Protein AF-A0A3B1E0B6-F1 (afdb_monomer)

Radius of gyration: 15.48 Å; Cα contacts (8 Å, |Δi|>4): 242; chains: 1; bounding box: 52×33×37 Å

Structure (mmCIF, N/CA/C/O backbone):
data_AF-A0A3B1E0B6-F1
#
_entry.id   AF-A0A3B1E0B6-F1
#
loop_
_atom_site.group_PDB
_atom_site.id
_atom_site.type_symbol
_atom_site.label_atom_id
_atom_site.label_alt_id
_atom_site.label_comp_id
_atom_site.label_asym_id
_atom_site.label_entity_id
_atom_site.label_seq_id
_atom_site.pdbx_PDB_ins_code
_atom_site.Cartn_x
_atom_site.Cartn_y
_atom_site.Cartn_z
_atom_site.occupancy
_atom_site.B_iso_or_equiv
_atom_site.auth_seq_id
_atom_site.auth_comp_id
_atom_site.auth_asym_id
_atom_site.auth_atom_id
_atom_site.pdbx_PDB_model_num
ATOM 1 N N . MET A 1 1 ? -35.078 -12.272 -10.132 1.00 48.62 1 MET A N 1
ATOM 2 C CA . MET A 1 1 ? -33.980 -11.852 -9.235 1.00 48.62 1 MET A CA 1
ATOM 3 C C . MET A 1 1 ? -32.747 -12.647 -9.623 1.00 48.62 1 MET A C 1
ATOM 5 O O . MET A 1 1 ? -32.810 -13.864 -9.543 1.00 48.62 1 MET A O 1
ATOM 9 N N . ARG A 1 2 ? -31.685 -12.015 -10.138 1.00 49.78 2 ARG A N 1
ATOM 10 C CA . ARG A 1 2 ? -30.395 -12.707 -10.278 1.00 49.78 2 ARG A CA 1
ATOM 11 C C . ARG A 1 2 ? -29.763 -12.738 -8.896 1.00 49.78 2 ARG A C 1
ATOM 13 O O . ARG A 1 2 ? -29.633 -11.681 -8.284 1.00 49.78 2 ARG A O 1
ATOM 20 N N . ASP A 1 3 ? -29.430 -13.931 -8.429 1.00 54.84 3 ASP A N 1
ATOM 21 C CA . ASP A 1 3 ? -28.631 -14.127 -7.229 1.00 54.84 3 ASP A CA 1
ATOM 22 C C . ASP A 1 3 ? -27.296 -13.401 -7.442 1.00 54.84 3 ASP A C 1
ATOM 24 O O . ASP A 1 3 ? -26.571 -13.677 -8.405 1.00 54.84 3 ASP A O 1
ATOM 28 N N . ARG A 1 4 ? -27.038 -12.348 -6.664 1.00 65.69 4 ARG A N 1
ATOM 29 C CA . ARG A 1 4 ? -25.852 -11.512 -6.861 1.00 65.69 4 ARG A CA 1
ATOM 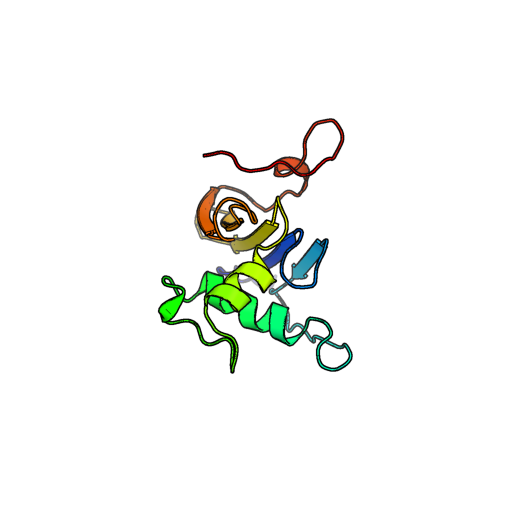30 C C . ARG A 1 4 ? -24.706 -12.240 -6.174 1.00 65.69 4 ARG A C 1
ATOM 32 O O . ARG A 1 4 ? -24.527 -12.091 -4.971 1.00 65.69 4 ARG A O 1
ATOM 39 N N . ALA A 1 5 ? -23.986 -13.064 -6.934 1.00 82.44 5 ALA A N 1
ATOM 40 C CA . ALA A 1 5 ? -22.848 -13.815 -6.421 1.00 82.44 5 ALA A CA 1
ATOM 41 C C . ALA A 1 5 ? -21.903 -12.880 -5.649 1.00 82.44 5 ALA A C 1
ATOM 43 O O . ALA A 1 5 ? -21.439 -11.863 -6.173 1.00 82.44 5 ALA A O 1
ATOM 44 N N . VAL A 1 6 ? -21.652 -13.205 -4.380 1.00 86.56 6 VAL A N 1
ATOM 45 C CA . VAL A 1 6 ? -20.682 -12.479 -3.563 1.00 86.56 6 VAL A CA 1
ATOM 46 C C . VAL A 1 6 ? -19.294 -12.909 -4.016 1.00 86.56 6 VAL A C 1
ATOM 48 O O . VAL A 1 6 ? -18.915 -14.071 -3.895 1.00 86.56 6 VAL A O 1
ATOM 51 N N . HIS A 1 7 ? -18.526 -11.965 -4.550 1.00 91.38 7 HIS A N 1
ATOM 52 C CA . HIS A 1 7 ? -17.146 -12.207 -4.947 1.00 91.38 7 HIS A CA 1
ATOM 53 C C . HIS A 1 7 ? -16.219 -11.802 -3.802 1.00 91.38 7 HIS A C 1
ATOM 55 O O . HIS A 1 7 ? -16.072 -10.611 -3.531 1.00 91.38 7 HIS A O 1
ATOM 61 N N . TYR A 1 8 ? -15.577 -12.763 -3.144 1.00 95.75 8 TYR A N 1
ATOM 62 C CA . TYR A 1 8 ? -14.535 -12.492 -2.147 1.00 95.75 8 TYR A CA 1
ATOM 63 C C . TYR A 1 8 ? -13.201 -12.107 -2.802 1.00 95.75 8 TYR A C 1
ATOM 65 O O . TYR A 1 8 ? -13.005 -12.319 -3.999 1.00 95.75 8 TYR A O 1
ATOM 73 N N . GLY A 1 9 ? -12.297 -11.523 -2.017 1.00 95.12 9 GLY A N 1
ATOM 74 C CA . GLY A 1 9 ? -10.964 -11.099 -2.452 1.00 95.12 9 GLY A CA 1
ATOM 75 C C . GLY A 1 9 ? -10.771 -9.585 -2.414 1.00 95.12 9 GLY A C 1
ATOM 76 O O . GLY A 1 9 ? -11.615 -8.854 -1.890 1.00 95.12 9 GLY A O 1
ATOM 77 N N . VAL A 1 10 ? -9.650 -9.130 -2.970 1.00 96.12 10 VAL A N 1
ATOM 78 C CA . VAL A 1 10 ? -9.248 -7.717 -2.989 1.00 96.12 10 VAL A CA 1
ATOM 79 C C . VAL A 1 10 ? -10.288 -6.876 -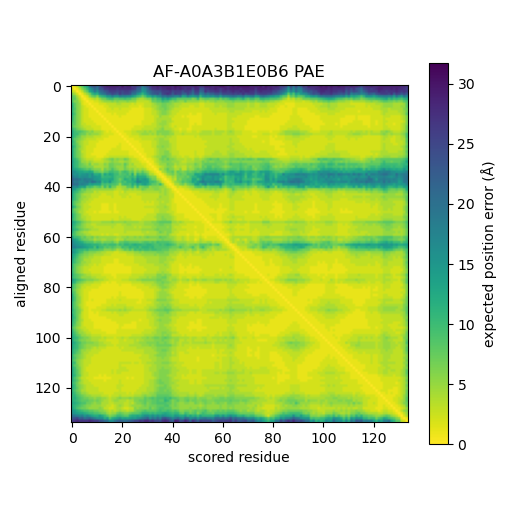3.730 1.00 96.12 10 VAL A C 1
ATOM 81 O O . VAL A 1 10 ? -10.785 -7.269 -4.787 1.00 96.12 10 VAL A O 1
ATOM 84 N N . LYS A 1 11 ? -10.630 -5.730 -3.148 1.00 96.75 11 LYS A N 1
ATOM 85 C CA . LYS A 1 11 ? -11.606 -4.762 -3.653 1.00 96.75 11 LYS A CA 1
ATOM 86 C C . LYS A 1 11 ? -10.989 -3.413 -3.930 1.00 96.75 11 LYS A C 1
ATOM 88 O O . LYS A 1 11 ? -11.396 -2.784 -4.898 1.00 96.75 11 LYS A O 1
ATOM 93 N N . LYS A 1 12 ? -10.008 -2.993 -3.133 1.00 97.00 12 LYS A N 1
ATOM 94 C CA . LYS A 1 12 ? -9.345 -1.705 -3.319 1.00 97.00 12 LYS A CA 1
ATOM 95 C C . LYS A 1 12 ? -7.845 -1.794 -3.115 1.00 97.00 12 LYS A C 1
ATOM 97 O O . LYS A 1 12 ? -7.372 -2.600 -2.314 1.00 97.00 12 LYS A O 1
ATOM 102 N N . LEU A 1 13 ? -7.128 -0.925 -3.816 1.00 97.56 13 LEU A N 1
ATOM 103 C CA . LEU A 1 13 ? -5.752 -0.547 -3.520 1.00 97.56 13 LEU A CA 1
ATOM 104 C C . LEU A 1 13 ? -5.739 0.943 -3.200 1.00 97.56 13 LEU A C 1
ATOM 106 O O . LEU A 1 13 ? -6.077 1.758 -4.054 1.00 97.56 13 LEU A O 1
ATOM 110 N N . ILE A 1 14 ? -5.311 1.280 -1.991 1.00 97.75 14 ILE A N 1
ATOM 111 C CA . ILE A 1 14 ? -5.121 2.650 -1.545 1.00 97.75 14 ILE A CA 1
ATOM 112 C C . ILE A 1 14 ? -3.625 2.911 -1.383 1.00 97.75 14 ILE A C 1
ATOM 114 O O . ILE A 1 14 ? -2.899 2.084 -0.829 1.00 97.75 14 ILE A O 1
ATOM 118 N N . ALA A 1 15 ? -3.159 4.057 -1.865 1.00 97.31 15 ALA A N 1
ATOM 119 C CA . ALA A 1 15 ? -1.812 4.561 -1.637 1.00 97.31 15 ALA A CA 1
ATOM 120 C C . ALA A 1 15 ? -1.899 5.923 -0.946 1.00 97.31 15 ALA A C 1
ATOM 122 O O . ALA A 1 15 ? -2.599 6.808 -1.431 1.00 97.31 15 ALA A O 1
ATOM 123 N N . ILE A 1 16 ? -1.178 6.089 0.161 1.00 97.00 16 ILE A N 1
ATOM 124 C CA . ILE A 1 16 ? -1.054 7.350 0.899 1.00 97.00 16 ILE A CA 1
ATOM 125 C C . ILE A 1 16 ? 0.434 7.677 0.961 1.00 97.00 16 ILE A C 1
ATOM 127 O O . ILE A 1 16 ? 1.201 6.879 1.501 1.00 97.00 16 ILE A O 1
ATOM 131 N N . ASN A 1 17 ? 0.851 8.806 0.385 1.00 96.38 17 ASN A N 1
ATOM 132 C CA . ASN A 1 17 ? 2.254 9.230 0.296 1.00 96.38 17 ASN A CA 1
ATOM 133 C C . ASN A 1 17 ? 3.207 8.102 -0.147 1.00 96.38 17 ASN A C 1
ATOM 135 O O . ASN A 1 17 ? 4.305 7.937 0.384 1.00 96.38 17 ASN A O 1
ATOM 139 N N . SER A 1 18 ? 2.768 7.267 -1.091 1.00 96.44 18 SER A N 1
ATOM 140 C CA . SER A 1 18 ? 3.501 6.074 -1.504 1.00 96.44 18 SER A CA 1
ATOM 141 C C . SER A 1 18 ? 3.751 6.070 -3.003 1.00 96.44 18 SER A C 1
ATOM 143 O O . SER A 1 18 ? 2.852 6.250 -3.833 1.00 96.44 18 SER A O 1
ATOM 145 N N . GLY A 1 19 ? 5.006 5.841 -3.383 1.00 92.50 19 GLY A N 1
ATOM 146 C CA . GLY A 1 19 ? 5.391 5.826 -4.781 1.00 92.50 19 GLY A CA 1
ATOM 147 C C . GLY A 1 19 ? 5.382 7.230 -5.375 1.00 92.50 19 GLY A C 1
ATOM 148 O O . GLY A 1 19 ? 6.217 8.065 -5.056 1.00 92.50 19 GLY A O 1
ATOM 149 N N . LYS A 1 20 ? 4.449 7.470 -6.300 1.00 90.19 20 LYS A N 1
ATOM 150 C CA . LYS A 1 20 ? 4.225 8.792 -6.913 1.00 90.19 20 LYS A CA 1
ATOM 151 C C . LYS A 1 20 ? 2.885 9.409 -6.507 1.00 90.19 20 LYS A C 1
ATOM 153 O O . LYS A 1 20 ? 2.449 10.368 -7.136 1.00 90.19 20 LYS A O 1
ATOM 158 N N . TYR A 1 21 ? 2.214 8.815 -5.526 1.00 92.00 21 TYR A N 1
ATOM 159 C CA . TYR A 1 21 ? 0.864 9.177 -5.131 1.00 92.00 21 TYR A CA 1
ATOM 160 C C . TYR A 1 21 ? 0.895 9.815 -3.745 1.00 92.00 21 TYR A C 1
ATOM 162 O O . TYR A 1 21 ? 1.305 9.166 -2.787 1.00 92.00 21 TYR A O 1
ATOM 170 N N . GLU A 1 22 ? 0.430 11.059 -3.643 1.00 93.00 22 GLU A N 1
ATOM 171 C CA . GLU A 1 22 ? 0.041 11.652 -2.356 1.00 93.00 22 GLU A CA 1
ATOM 172 C C . GLU A 1 22 ? -1.198 10.924 -1.817 1.00 93.00 22 GLU A C 1
ATOM 174 O O . GLU A 1 22 ? -1.223 10.455 -0.683 1.00 93.00 22 GLU A O 1
ATOM 179 N N . TYR A 1 23 ? -2.186 10.715 -2.690 1.00 94.44 23 TYR A N 1
ATOM 180 C CA . TYR A 1 23 ? -3.331 9.857 -2.435 1.00 94.44 23 TYR A CA 1
ATOM 181 C C . TYR A 1 23 ? -3.782 9.167 -3.725 1.00 94.44 23 TYR A C 1
ATOM 183 O O . TYR A 1 23 ? -3.865 9.795 -4.784 1.00 94.44 23 TYR A O 1
ATOM 191 N N . ALA A 1 24 ? -4.096 7.879 -3.641 1.00 93.88 24 ALA A N 1
ATOM 192 C CA . ALA A 1 24 ? -4.830 7.154 -4.669 1.00 93.88 24 ALA A CA 1
ATOM 193 C C . ALA A 1 24 ? -5.767 6.144 -4.011 1.00 93.88 24 ALA A C 1
ATOM 195 O O . ALA A 1 24 ? -5.341 5.426 -3.116 1.00 93.88 24 ALA A O 1
ATOM 196 N N . ASP A 1 25 ? -7.005 6.058 -4.492 1.00 95.25 25 ASP A N 1
ATOM 197 C CA . ASP A 1 25 ? -7.987 5.034 -4.128 1.00 95.25 25 ASP A CA 1
ATOM 198 C C . ASP A 1 25 ? -8.455 4.368 -5.423 1.00 95.25 25 ASP A C 1
ATOM 200 O O . ASP A 1 25 ? -9.076 5.008 -6.276 1.00 95.25 25 ASP A O 1
ATOM 204 N N . ILE A 1 26 ? -8.051 3.115 -5.623 1.00 94.56 26 ILE A N 1
ATOM 205 C CA . ILE A 1 26 ? -8.327 2.357 -6.841 1.00 94.56 26 ILE A CA 1
ATOM 206 C C . ILE A 1 26 ? -9.285 1.220 -6.530 1.00 94.56 26 ILE A C 1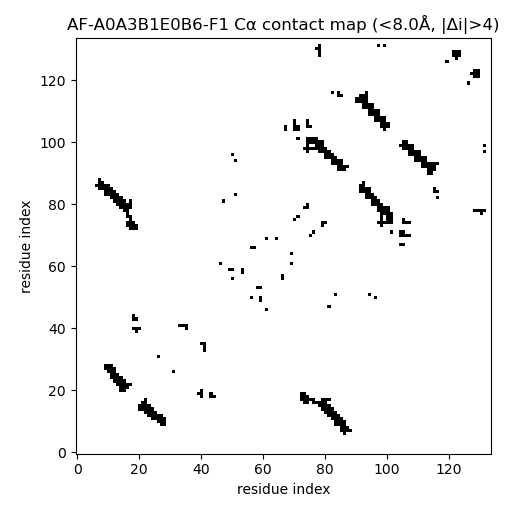
ATOM 208 O O . ILE A 1 26 ? -8.935 0.282 -5.815 1.00 94.56 26 ILE A O 1
ATOM 212 N N . ASP A 1 27 ? -10.454 1.266 -7.164 1.00 93.94 27 ASP A N 1
ATOM 213 C CA . ASP A 1 27 ? -11.412 0.165 -7.206 1.00 93.94 27 ASP A CA 1
ATOM 214 C C . ASP A 1 27 ? -10.893 -0.966 -8.111 1.00 93.94 27 ASP A C 1
ATOM 216 O O . ASP A 1 27 ? -10.621 -0.761 -9.292 1.00 93.94 27 ASP A O 1
ATOM 220 N N . LEU A 1 28 ? -10.756 -2.167 -7.550 1.00 93.38 28 LEU A N 1
ATOM 221 C CA . LEU A 1 28 ? -10.284 -3.384 -8.217 1.00 93.38 28 LEU A CA 1
ATOM 222 C C . LEU A 1 28 ? -11.424 -4.371 -8.528 1.00 93.38 28 LEU A C 1
ATOM 224 O O . LEU A 1 28 ? -11.170 -5.512 -8.916 1.00 93.38 28 LEU A O 1
ATOM 228 N N . THR A 1 29 ? -12.686 -3.968 -8.356 1.00 92.31 29 THR A N 1
ATOM 229 C CA . THR A 1 29 ? -13.862 -4.807 -8.654 1.00 92.31 29 THR A CA 1
ATOM 230 C C . THR A 1 29 ? -14.223 -4.859 -10.137 1.00 92.31 29 THR A C 1
ATOM 232 O O . THR A 1 29 ? -15.019 -5.706 -10.551 1.00 92.31 29 THR A O 1
ATOM 235 N N . ALA A 1 30 ? -13.604 -4.002 -10.944 1.00 87.50 30 ALA A N 1
ATOM 236 C CA . ALA A 1 30 ? -13.711 -3.972 -12.393 1.00 87.50 30 ALA A CA 1
ATOM 237 C C . ALA A 1 30 ? -12.314 -3.829 -13.025 1.00 87.50 30 ALA A C 1
ATOM 239 O O . ALA A 1 30 ? -11.361 -3.453 -12.338 1.00 87.50 30 ALA A O 1
ATOM 240 N N . PRO A 1 31 ? -12.155 -4.120 -14.330 1.00 85.62 31 PRO A N 1
ATOM 241 C CA . PRO A 1 31 ? -10.897 -3.872 -15.024 1.00 85.62 31 PRO A CA 1
ATOM 242 C C . PRO A 1 31 ? -10.448 -2.411 -14.880 1.00 85.62 31 PRO A C 1
ATOM 244 O O . PRO A 1 31 ? -11.177 -1.491 -15.248 1.00 85.62 31 PRO A O 1
ATOM 247 N N . VAL A 1 32 ? -9.228 -2.205 -14.380 1.00 84.06 32 VAL A N 1
ATOM 248 C CA . VAL A 1 32 ? -8.625 -0.875 -14.235 1.00 84.06 32 VAL A CA 1
ATOM 249 C C . VAL A 1 32 ? -7.664 -0.622 -15.385 1.00 84.06 32 VAL A C 1
ATOM 251 O O . VAL A 1 32 ? -6.704 -1.365 -15.592 1.00 84.06 32 VAL A O 1
ATOM 254 N N . HIS A 1 33 ? -7.885 0.475 -16.104 1.00 79.94 33 HIS A N 1
ATOM 255 C CA . HIS A 1 33 ? -6.953 0.970 -17.109 1.00 79.94 33 HIS A CA 1
ATOM 256 C C . HIS A 1 33 ? -6.161 2.148 -16.549 1.00 79.94 33 HIS A C 1
ATOM 258 O O . HIS A 1 33 ? -6.705 3.217 -16.286 1.00 79.94 33 HIS A O 1
ATOM 264 N N . LEU A 1 34 ? -4.850 1.969 -16.405 1.00 76.31 34 LEU A N 1
ATOM 265 C CA . LEU A 1 34 ? -3.950 3.050 -16.020 1.00 76.31 34 LEU A CA 1
ATOM 266 C C . LEU A 1 34 ? -3.505 3.795 -17.280 1.00 76.31 34 LEU A C 1
ATOM 268 O O . LEU A 1 34 ? -2.707 3.274 -18.060 1.00 76.31 34 LEU A O 1
ATOM 272 N N . SER A 1 35 ? -4.001 5.017 -17.478 1.00 68.38 35 SER A N 1
ATOM 273 C CA . SER A 1 35 ? -3.579 5.895 -18.574 1.00 68.38 35 SER A CA 1
ATOM 274 C C . SER A 1 35 ? -2.842 7.108 -18.016 1.00 68.38 35 SER A C 1
ATOM 276 O O . SER A 1 35 ? -3.406 7.949 -17.329 1.00 68.38 35 SER A O 1
ATOM 278 N N . ALA A 1 36 ? -1.544 7.167 -18.285 1.00 62.56 36 ALA A N 1
ATOM 279 C CA . ALA A 1 36 ? -0.656 8.279 -17.968 1.00 62.56 36 ALA A CA 1
ATOM 280 C C . ALA A 1 36 ? 0.516 8.225 -18.963 1.00 62.56 36 ALA A C 1
ATOM 282 O O . ALA A 1 36 ? 0.686 7.204 -19.634 1.00 62.56 36 ALA A O 1
ATOM 283 N N . PRO A 1 37 ? 1.379 9.238 -19.072 1.00 66.75 37 PRO A N 1
ATOM 284 C CA . PRO A 1 37 ? 2.646 9.103 -19.790 1.00 66.75 37 PRO A CA 1
ATOM 285 C C . PRO A 1 37 ? 3.557 8.027 -19.167 1.00 66.75 37 PRO A C 1
ATOM 287 O O . PRO A 1 37 ? 3.339 7.562 -18.037 1.00 66.75 37 PRO A O 1
ATOM 290 N N . ASN A 1 38 ? 4.573 7.571 -19.904 1.00 63.34 38 ASN A N 1
ATOM 291 C CA . ASN A 1 38 ? 5.586 6.676 -19.338 1.00 63.34 38 ASN A CA 1
ATOM 292 C C . ASN A 1 38 ? 6.230 7.321 -18.105 1.00 63.34 38 ASN A C 1
ATOM 294 O O . ASN A 1 38 ? 6.403 8.534 -18.046 1.00 63.34 38 ASN A O 1
ATOM 298 N N . ASN A 1 39 ? 6.547 6.496 -17.105 1.00 64.94 39 ASN A N 1
ATOM 299 C CA . ASN A 1 39 ? 7.137 6.921 -15.834 1.00 64.94 39 ASN A CA 1
ATOM 300 C C . ASN A 1 39 ? 6.236 7.768 -14.905 1.00 64.94 39 ASN A C 1
ATOM 302 O O . ASN A 1 39 ? 6.715 8.212 -13.871 1.00 64.94 39 ASN A O 1
ATOM 306 N N . GLN A 1 40 ? 4.938 7.946 -15.180 1.00 72.12 40 GLN A N 1
ATOM 307 C CA . GLN A 1 40 ? 4.022 8.743 -14.335 1.00 72.12 40 GLN A CA 1
ATOM 308 C C . GLN A 1 40 ? 3.202 7.915 -13.326 1.00 72.12 40 GLN A C 1
ATOM 310 O O . GLN A 1 40 ? 2.043 8.203 -13.071 1.00 72.12 40 GLN A O 1
ATOM 315 N N . GLY A 1 41 ? 3.781 6.846 -12.770 1.00 72.81 41 GLY A N 1
ATOM 316 C CA . GLY A 1 41 ? 3.165 6.098 -11.658 1.00 72.81 41 GLY A CA 1
ATOM 317 C C . GLY A 1 41 ? 2.396 4.829 -12.040 1.00 72.81 41 GLY A C 1
ATOM 318 O O . GLY A 1 41 ? 2.147 3.997 -11.179 1.00 72.81 41 GLY A O 1
ATOM 319 N N . LYS A 1 42 ? 2.129 4.566 -13.326 1.00 84.25 42 LYS A N 1
ATOM 320 C CA . LYS A 1 42 ? 1.437 3.324 -13.743 1.00 84.25 42 LYS A CA 1
ATOM 321 C C . LYS A 1 42 ? 2.146 2.048 -13.287 1.00 84.25 42 LYS A C 1
ATOM 323 O O . LYS A 1 42 ? 1.556 1.195 -12.635 1.00 84.25 42 LYS A O 1
ATOM 328 N N . SER A 1 43 ? 3.434 1.931 -13.616 1.00 87.62 43 SER A N 1
ATOM 329 C CA . SER A 1 43 ? 4.250 0.788 -13.199 1.00 87.62 43 SER A CA 1
ATOM 330 C C . SER A 1 43 ? 4.409 0.738 -11.684 1.00 87.62 43 SER A C 1
ATOM 332 O O . SER A 1 43 ? 4.523 -0.345 -11.135 1.00 87.62 43 SER A O 1
ATOM 334 N N . THR A 1 44 ? 4.396 1.891 -11.008 1.00 89.81 44 THR A N 1
ATOM 335 C CA . THR A 1 44 ? 4.396 1.964 -9.543 1.00 89.81 44 THR A CA 1
ATOM 336 C C . THR A 1 44 ? 3.146 1.309 -8.975 1.00 89.81 44 THR A C 1
ATOM 338 O O . THR A 1 44 ? 3.258 0.467 -8.097 1.00 89.81 44 THR A O 1
ATOM 341 N N . LEU A 1 45 ? 1.968 1.613 -9.518 1.00 89.06 45 LEU A N 1
ATOM 342 C CA . LEU A 1 45 ? 0.736 1.016 -9.022 1.00 89.06 45 LEU A CA 1
ATOM 343 C C . LEU A 1 45 ? 0.654 -0.490 -9.297 1.00 89.06 45 LEU A C 1
ATOM 345 O O . LEU A 1 45 ? 0.322 -1.262 -8.406 1.00 89.06 45 LEU A O 1
ATOM 349 N N . VAL A 1 46 ? 1.017 -0.925 -10.507 1.00 90.00 46 VAL A N 1
ATOM 350 C CA . VAL A 1 46 ? 1.041 -2.360 -10.840 1.00 90.00 46 VAL A CA 1
ATOM 351 C C . VAL A 1 46 ? 2.033 -3.107 -9.948 1.00 90.00 46 VAL A C 1
ATOM 353 O O . VAL A 1 46 ? 1.708 -4.158 -9.405 1.00 90.00 46 VAL A O 1
ATOM 356 N N . ASN A 1 47 ? 3.228 -2.551 -9.742 1.00 92.81 47 ASN A N 1
ATOM 357 C CA . ASN A 1 47 ? 4.236 -3.168 -8.887 1.00 92.81 47 ASN A CA 1
ATOM 358 C C . ASN A 1 47 ? 3.852 -3.138 -7.401 1.00 92.81 47 ASN A C 1
ATOM 360 O O . ASN A 1 47 ? 4.311 -4.003 -6.659 1.00 92.81 47 ASN A O 1
ATOM 364 N N . ALA A 1 48 ? 3.000 -2.203 -6.966 1.00 94.81 48 ALA A N 1
ATOM 365 C CA . ALA A 1 48 ? 2.508 -2.163 -5.593 1.00 94.81 48 ALA A CA 1
ATOM 366 C C . ALA A 1 48 ? 1.756 -3.452 -5.213 1.00 94.81 48 ALA A C 1
ATOM 368 O O . ALA A 1 48 ? 1.838 -3.888 -4.069 1.00 94.81 48 ALA A O 1
ATOM 369 N N . LEU A 1 49 ? 1.112 -4.130 -6.173 1.00 94.31 49 LEU A N 1
ATOM 370 C CA . LEU A 1 49 ? 0.448 -5.423 -5.952 1.00 94.31 49 LEU A CA 1
ATOM 371 C C . LEU A 1 49 ? 1.404 -6.510 -5.439 1.00 94.31 49 LEU A C 1
ATOM 373 O O . LEU A 1 49 ? 0.967 -7.453 -4.785 1.00 94.31 49 LEU A O 1
ATOM 377 N N . GLN A 1 50 ? 2.711 -6.391 -5.683 1.00 96.00 50 GLN A N 1
ATOM 378 C CA . GLN A 1 50 ? 3.676 -7.344 -5.136 1.00 96.00 50 GLN A CA 1
ATOM 379 C C . GLN A 1 50 ? 3.746 -7.269 -3.609 1.00 96.00 50 GLN A C 1
ATOM 381 O O . GLN A 1 50 ? 3.950 -8.297 -2.976 1.00 96.00 50 GLN A O 1
ATOM 386 N N . PHE A 1 51 ? 3.489 -6.105 -3.000 1.00 96.31 51 PHE A N 1
ATOM 387 C CA . PHE A 1 51 ? 3.437 -5.992 -1.540 1.00 96.31 51 PHE A CA 1
ATOM 388 C C . PHE A 1 51 ? 2.283 -6.781 -0.914 1.00 96.31 51 PHE A C 1
ATOM 390 O O . PHE A 1 51 ? 2.402 -7.154 0.257 1.00 96.31 51 PHE A O 1
ATOM 397 N N . LEU A 1 52 ? 1.226 -7.052 -1.690 1.00 95.50 52 LEU A N 1
ATOM 398 C CA . LEU A 1 52 ? 0.110 -7.919 -1.321 1.00 95.50 52 LEU A CA 1
ATOM 399 C C . LEU A 1 52 ? 0.444 -9.405 -1.468 1.00 95.50 52 LEU A C 1
ATOM 401 O O . LEU A 1 52 ? 0.155 -10.178 -0.562 1.00 95.50 52 LEU A O 1
ATOM 405 N N . TYR A 1 53 ? 1.020 -9.810 -2.601 1.00 95.06 53 TYR A N 1
ATOM 406 C CA . TYR A 1 53 ? 1.157 -11.233 -2.936 1.00 95.06 53 TYR A CA 1
ATOM 407 C C . TYR A 1 53 ? 2.487 -11.869 -2.530 1.00 95.06 53 TYR A C 1
ATOM 409 O O . TYR A 1 53 ? 2.558 -13.088 -2.406 1.00 95.06 53 TYR A O 1
ATOM 417 N N . VAL A 1 54 ? 3.540 -11.072 -2.358 1.00 95.31 54 VAL A N 1
ATOM 418 C CA . VAL A 1 54 ? 4.889 -11.557 -2.056 1.00 95.31 54 VAL A CA 1
ATOM 419 C C . VAL A 1 54 ? 5.242 -11.149 -0.632 1.00 95.31 54 VAL A C 1
ATOM 421 O O . VAL A 1 54 ? 5.279 -9.965 -0.298 1.00 95.31 54 VAL A O 1
ATOM 424 N N . ASP A 1 55 ? 5.491 -12.122 0.233 1.00 91.31 55 ASP A N 1
ATOM 425 C CA . ASP A 1 55 ? 5.729 -11.896 1.658 1.00 91.31 55 ASP A CA 1
ATOM 426 C C . ASP A 1 55 ? 7.077 -11.210 1.935 1.00 91.31 55 ASP A C 1
ATOM 428 O O . ASP A 1 55 ? 7.143 -10.275 2.732 1.00 91.31 55 ASP A O 1
ATOM 432 N N . GLU A 1 56 ? 8.141 -11.573 1.227 1.00 90.69 56 GLU A N 1
ATOM 433 C CA . GLU A 1 56 ? 9.471 -11.017 1.434 1.00 90.69 56 GLU A CA 1
ATOM 434 C C . GLU A 1 56 ? 9.915 -10.124 0.274 1.00 90.69 56 GLU A C 1
ATOM 436 O O . GLU A 1 56 ? 9.924 -10.511 -0.895 1.00 90.69 56 GLU A O 1
ATOM 441 N N . LEU A 1 57 ? 10.395 -8.923 0.616 1.00 90.06 57 LEU A N 1
ATOM 442 C CA . LEU A 1 57 ? 10.840 -7.918 -0.353 1.00 90.06 57 LEU A CA 1
ATOM 443 C C . LEU A 1 57 ? 11.898 -8.449 -1.338 1.00 90.06 57 LEU A C 1
ATOM 445 O O . LEU A 1 57 ? 11.909 -8.044 -2.495 1.00 90.06 57 LEU A O 1
ATOM 449 N N . ARG A 1 58 ? 12.783 -9.358 -0.903 1.00 91.00 58 ARG A N 1
ATOM 450 C CA . ARG A 1 58 ? 13.849 -9.914 -1.758 1.00 91.00 58 ARG A CA 1
ATOM 451 C C . ARG A 1 58 ? 13.333 -10.773 -2.918 1.00 91.00 58 ARG A C 1
ATOM 453 O O . ARG A 1 58 ? 14.079 -10.985 -3.866 1.00 91.00 58 ARG A O 1
ATOM 460 N N . TYR A 1 59 ? 12.100 -11.274 -2.829 1.00 93.94 59 TYR A N 1
ATOM 461 C CA . TYR A 1 59 ? 11.461 -12.068 -3.882 1.00 93.94 59 TYR A CA 1
ATOM 462 C C . TYR A 1 59 ? 10.610 -11.219 -4.830 1.00 93.94 59 TYR A C 1
ATOM 464 O O . TYR A 1 59 ? 10.126 -11.722 -5.842 1.00 93.94 59 TYR A O 1
ATOM 472 N N . MET A 1 60 ? 10.435 -9.931 -4.531 1.00 93.94 60 MET A N 1
ATOM 473 C CA . MET A 1 60 ? 9.738 -9.002 -5.411 1.00 93.94 60 MET A CA 1
ATOM 474 C C . MET A 1 60 ? 10.655 -8.538 -6.550 1.00 93.94 60 MET A C 1
ATOM 476 O O . MET A 1 60 ? 11.848 -8.300 -6.359 1.00 93.94 60 MET A O 1
ATOM 480 N N . GLY A 1 61 ? 10.087 -8.356 -7.740 1.00 90.88 61 GLY A N 1
ATOM 481 C CA . GLY A 1 61 ? 10.793 -7.884 -8.928 1.00 90.88 61 GLY A CA 1
ATOM 482 C C . GLY A 1 61 ? 10.395 -6.459 -9.306 1.00 90.88 61 GLY A C 1
ATOM 483 O O . GLY A 1 61 ? 9.296 -6.235 -9.806 1.00 90.88 61 GLY A O 1
ATOM 484 N N . PHE A 1 62 ? 11.302 -5.489 -9.154 1.00 88.88 62 PHE A N 1
ATOM 485 C CA . PHE A 1 62 ? 11.060 -4.075 -9.505 1.00 88.88 62 PHE A CA 1
ATOM 486 C C . PHE A 1 62 ? 11.873 -3.595 -10.721 1.00 88.88 62 PHE A C 1
ATOM 488 O O . PHE A 1 62 ? 12.168 -2.402 -10.865 1.00 88.88 62 PHE A O 1
ATOM 495 N N . GLY A 1 63 ? 12.211 -4.522 -11.622 1.00 85.00 63 GLY A N 1
ATOM 496 C CA . GLY A 1 63 ? 13.055 -4.267 -12.789 1.00 85.00 63 GLY A CA 1
ATOM 497 C C . GLY A 1 63 ? 14.515 -4.062 -12.387 1.00 85.00 63 GLY A C 1
ATOM 498 O O . GLY A 1 63 ? 15.059 -4.846 -11.620 1.00 85.00 63 GLY A O 1
ATOM 499 N N . SER A 1 64 ? 15.147 -3.000 -12.887 1.00 80.94 64 SER A N 1
ATOM 500 C CA . SER A 1 64 ? 16.553 -2.675 -12.599 1.00 80.94 64 SER A CA 1
ATOM 501 C C . SER A 1 64 ? 16.787 -1.985 -11.247 1.00 80.94 64 SER A C 1
ATOM 503 O O . SER A 1 64 ? 17.924 -1.635 -10.939 1.00 80.94 64 SER A O 1
ATOM 505 N N . ARG A 1 65 ? 15.736 -1.726 -10.457 1.00 82.38 65 ARG A N 1
ATOM 506 C CA . ARG A 1 65 ? 15.858 -1.064 -9.149 1.00 82.38 65 ARG A CA 1
ATOM 507 C C . ARG A 1 65 ? 16.360 -2.047 -8.098 1.00 82.38 65 ARG A C 1
ATOM 509 O O . ARG A 1 65 ? 15.853 -3.163 -8.009 1.00 82.38 65 ARG A O 1
ATOM 516 N N . ASN A 1 66 ? 17.303 -1.610 -7.266 1.00 89.06 66 ASN A N 1
ATOM 517 C CA . ASN A 1 66 ? 17.688 -2.375 -6.081 1.00 89.06 66 ASN A CA 1
ATOM 518 C C . ASN A 1 66 ? 16.603 -2.270 -4.980 1.00 89.06 66 ASN A C 1
ATOM 520 O O . ASN A 1 66 ? 15.626 -1.518 -5.092 1.00 89.06 66 ASN A O 1
ATOM 524 N N . LEU A 1 67 ? 16.763 -3.057 -3.912 1.00 91.25 67 LEU A N 1
ATOM 525 C CA . LEU A 1 67 ? 15.781 -3.136 -2.825 1.00 91.25 67 LEU A CA 1
ATOM 526 C C . LEU A 1 67 ? 15.672 -1.832 -2.020 1.00 91.25 67 LEU A C 1
ATOM 528 O O . LEU A 1 67 ? 14.576 -1.486 -1.581 1.00 91.25 67 LEU A O 1
ATOM 532 N N . ASP A 1 68 ? 16.768 -1.095 -1.848 1.00 92.25 68 ASP A N 1
ATOM 533 C CA . ASP A 1 68 ? 16.771 0.159 -1.088 1.00 92.25 68 ASP A CA 1
ATOM 534 C C . ASP A 1 68 ? 16.099 1.291 -1.870 1.00 92.25 68 ASP A C 1
ATOM 536 O O . ASP A 1 68 ? 15.292 2.034 -1.312 1.00 92.25 68 ASP A O 1
ATOM 540 N N . ASP A 1 69 ? 16.338 1.377 -3.178 1.00 93.44 69 ASP A N 1
ATOM 541 C CA . ASP A 1 69 ? 15.645 2.315 -4.063 1.00 93.44 69 ASP A CA 1
ATOM 542 C C . ASP A 1 69 ? 14.152 2.002 -4.136 1.00 93.44 69 ASP A C 1
ATOM 544 O O . ASP A 1 69 ? 13.325 2.909 -4.163 1.00 93.44 69 ASP A O 1
ATOM 548 N N . THR A 1 70 ? 13.789 0.718 -4.117 1.00 93.19 70 THR A N 1
ATOM 549 C CA . THR A 1 70 ? 12.389 0.290 -4.033 1.00 93.19 70 THR A CA 1
ATOM 550 C C . THR A 1 70 ? 11.752 0.765 -2.729 1.00 93.19 70 THR A C 1
ATOM 552 O O . THR A 1 70 ? 10.681 1.367 -2.758 1.00 93.19 70 THR A O 1
ATOM 555 N N . ARG A 1 71 ? 12.409 0.540 -1.586 1.00 95.25 71 ARG A N 1
ATOM 556 C CA . ARG A 1 71 ? 11.925 1.008 -0.281 1.00 95.25 71 ARG A CA 1
ATOM 557 C C . ARG A 1 71 ? 11.736 2.517 -0.255 1.00 95.25 71 ARG A C 1
ATOM 559 O O . ARG A 1 71 ? 10.659 2.974 0.096 1.00 95.25 71 ARG A O 1
ATOM 566 N N . ARG A 1 72 ? 12.740 3.283 -0.684 1.00 96.06 72 ARG A N 1
ATOM 567 C CA . ARG A 1 72 ? 12.655 4.750 -0.764 1.00 96.06 72 ARG A CA 1
ATOM 568 C C . ARG A 1 72 ? 11.554 5.213 -1.709 1.00 96.06 72 ARG A C 1
ATOM 570 O O . ARG A 1 72 ? 10.870 6.179 -1.407 1.00 96.06 72 ARG A O 1
ATOM 577 N N . HIS A 1 73 ? 11.360 4.519 -2.831 1.00 95.38 73 HIS A N 1
ATOM 578 C CA . HIS A 1 73 ? 10.309 4.847 -3.792 1.00 95.38 73 HIS A CA 1
ATOM 579 C C . HIS A 1 73 ? 8.915 4.723 -3.168 1.00 95.38 73 HIS A C 1
ATOM 581 O O . HIS A 1 73 ? 8.103 5.619 -3.345 1.00 95.38 73 HIS A O 1
ATOM 587 N N . TYR A 1 74 ? 8.616 3.641 -2.442 1.00 96.12 74 TYR A N 1
ATOM 588 C CA . TYR A 1 74 ? 7.278 3.434 -1.862 1.00 96.12 74 TYR A CA 1
ATOM 589 C C . TYR A 1 74 ? 7.091 4.026 -0.463 1.00 96.12 74 TYR A C 1
ATOM 591 O O . TYR A 1 74 ? 5.963 4.352 -0.109 1.00 96.12 74 TYR A O 1
ATOM 599 N N . PHE A 1 75 ? 8.160 4.149 0.322 1.00 96.81 75 PHE A N 1
ATOM 600 C CA . PHE A 1 75 ? 8.104 4.452 1.756 1.00 96.81 75 PHE A CA 1
ATOM 601 C C . PHE A 1 75 ? 9.115 5.531 2.182 1.00 96.81 75 PHE A C 1
ATOM 603 O O . PHE A 1 75 ? 9.603 5.542 3.314 1.00 96.81 75 PHE A O 1
ATOM 610 N N . GLY A 1 76 ? 9.504 6.396 1.240 1.00 95.25 76 GLY A N 1
ATOM 611 C CA . GLY A 1 76 ? 10.404 7.525 1.481 1.00 95.25 76 GLY A CA 1
ATOM 612 C C . GLY A 1 76 ? 9.748 8.682 2.228 1.00 95.25 76 GLY A C 1
ATOM 613 O O . GLY A 1 76 ? 10.432 9.386 2.958 1.00 95.25 76 GLY A O 1
ATOM 614 N N . GLU A 1 77 ? 8.436 8.848 2.096 1.00 94.56 77 GLU A N 1
ATOM 615 C CA . GLU A 1 77 ? 7.675 9.822 2.876 1.00 94.56 77 GLU A CA 1
ATOM 616 C C . GLU A 1 77 ? 7.302 9.255 4.251 1.00 94.56 77 GLU A C 1
ATOM 618 O O . GLU A 1 77 ? 7.264 8.034 4.453 1.00 94.56 77 GLU A O 1
ATOM 623 N N . ASN A 1 78 ? 7.015 10.139 5.206 1.00 92.81 78 ASN A N 1
ATOM 624 C CA . ASN A 1 78 ? 6.539 9.750 6.529 1.00 92.81 78 ASN A CA 1
ATOM 625 C C . ASN A 1 78 ? 5.359 10.634 6.968 1.00 92.81 78 ASN A C 1
ATOM 627 O O . ASN A 1 78 ? 5.565 11.833 7.159 1.00 92.81 78 ASN A O 1
ATOM 631 N N . PRO A 1 79 ? 4.152 10.075 7.149 1.00 94.94 79 PRO A N 1
ATOM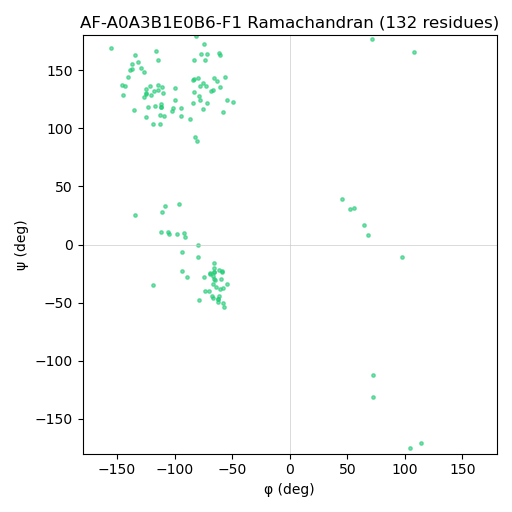 632 C CA . PRO A 1 79 ? 3.792 8.666 6.950 1.00 94.94 79 PRO A CA 1
ATOM 633 C C . PRO A 1 79 ? 3.704 8.274 5.468 1.00 94.94 79 PRO A C 1
ATOM 635 O O . PRO A 1 79 ? 3.506 9.129 4.606 1.00 94.94 79 PRO A O 1
ATOM 638 N N . SER A 1 80 ? 3.825 6.973 5.183 1.00 96.94 80 SER A N 1
ATOM 639 C CA . SER A 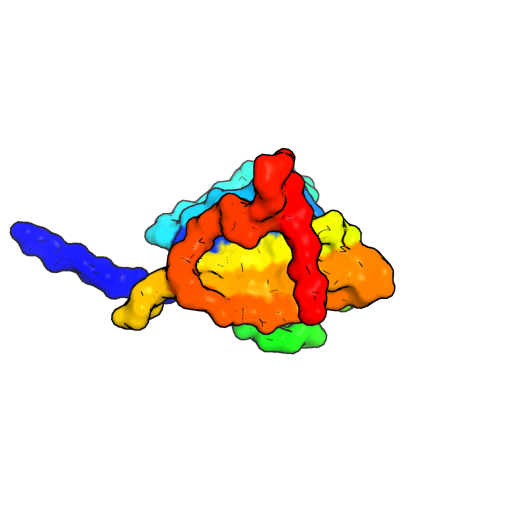1 80 ? 3.621 6.378 3.853 1.00 96.94 80 SER A CA 1
ATOM 640 C C . SER A 1 80 ? 2.992 4.987 3.954 1.00 96.94 80 SER A C 1
ATOM 642 O O . SER A 1 80 ? 3.469 4.122 4.696 1.00 96.94 80 SER A O 1
ATOM 644 N N . HIS A 1 81 ? 1.909 4.747 3.212 1.00 97.50 81 HIS A N 1
ATOM 645 C CA . HIS A 1 81 ? 1.098 3.536 3.338 1.00 97.50 81 HIS A CA 1
ATOM 646 C C . HIS A 1 81 ? 0.622 2.986 1.990 1.00 97.50 81 HIS A C 1
ATOM 648 O O . HIS A 1 81 ? 0.240 3.733 1.087 1.00 97.50 81 HIS A O 1
ATOM 654 N N . LEU A 1 82 ? 0.573 1.656 1.896 1.00 98.00 82 LEU A N 1
ATOM 655 C CA . LEU A 1 82 ? -0.260 0.937 0.931 1.00 98.00 82 LEU A CA 1
ATOM 656 C C . LEU A 1 82 ? -1.314 0.145 1.701 1.00 98.00 82 LEU A C 1
ATOM 658 O O . LEU A 1 82 ? -0.972 -0.555 2.652 1.00 98.00 82 LEU A O 1
ATOM 662 N N . ILE A 1 83 ? -2.574 0.223 1.289 1.00 98.38 83 ILE A N 1
ATOM 663 C CA . ILE A 1 83 ? -3.677 -0.510 1.910 1.00 98.38 83 ILE A CA 1
ATOM 664 C C . ILE A 1 83 ? -4.392 -1.331 0.845 1.00 98.38 83 ILE A C 1
ATOM 666 O O . ILE A 1 83 ? -4.700 -0.838 -0.239 1.00 98.38 83 ILE A O 1
ATOM 670 N N . PHE A 1 84 ? -4.666 -2.590 1.164 1.00 98.38 84 PHE A N 1
ATOM 671 C CA . PHE A 1 84 ? -5.424 -3.505 0.323 1.00 98.38 84 PHE A CA 1
ATOM 672 C C . PHE A 1 84 ? -6.683 -3.931 1.071 1.00 98.38 84 PHE A C 1
ATOM 674 O O . PHE A 1 84 ? -6.623 -4.764 1.979 1.00 98.38 84 PHE A O 1
ATOM 681 N N . GLU A 1 85 ? -7.824 -3.358 0.695 1.00 98.38 85 GLU A N 1
ATOM 682 C CA . GLU A 1 85 ? -9.120 -3.752 1.249 1.00 98.38 85 GLU A CA 1
ATOM 683 C C . GLU A 1 85 ? -9.584 -5.038 0.562 1.00 98.38 85 GLU A C 1
ATOM 685 O O . GLU A 1 85 ? -9.633 -5.116 -0.667 1.00 98.38 85 GLU A O 1
ATOM 690 N N . CYS A 1 86 ? -9.938 -6.050 1.347 1.00 97.75 86 CYS A N 1
ATOM 691 C CA . CYS A 1 86 ? -10.448 -7.332 0.889 1.00 97.75 86 CYS A CA 1
ATOM 692 C C . CYS A 1 86 ? -11.832 -7.595 1.477 1.00 97.75 86 CYS A C 1
ATOM 694 O O . CYS A 1 86 ? -12.043 -7.465 2.681 1.00 97.75 86 CYS A O 1
ATOM 696 N N . LEU A 1 87 ? -12.758 -8.078 0.649 1.00 97.88 87 LEU A N 1
ATOM 697 C CA . LEU A 1 87 ? -13.987 -8.682 1.150 1.00 97.88 87 LEU A CA 1
ATOM 698 C C . LEU A 1 87 ? -13.714 -10.148 1.488 1.00 97.88 87 LEU A C 1
ATOM 700 O O . LEU A 1 87 ? -13.339 -10.929 0.609 1.00 97.88 87 LEU A O 1
ATOM 704 N N . THR A 1 88 ? -13.939 -10.533 2.742 1.00 97.06 88 THR A N 1
ATOM 705 C CA . THR A 1 88 ? -13.802 -11.917 3.220 1.00 97.06 88 THR A CA 1
ATOM 706 C C . THR A 1 88 ? -15.155 -12.467 3.685 1.00 97.06 88 THR A C 1
ATOM 708 O O . THR A 1 88 ? -16.091 -11.687 3.887 1.00 97.06 88 THR A O 1
ATOM 711 N N . PRO A 1 89 ? -15.293 -13.788 3.904 1.00 96.56 89 PRO A N 1
ATOM 712 C CA . PRO A 1 89 ? -16.506 -14.356 4.499 1.00 96.56 89 PRO A CA 1
ATOM 713 C C . PRO A 1 89 ? -16.845 -13.801 5.890 1.00 96.56 89 PRO A C 1
ATOM 715 O O . PRO A 1 89 ? -18.003 -13.842 6.289 1.00 96.56 89 PRO A O 1
ATOM 718 N N . LEU A 1 90 ? -15.855 -13.261 6.609 1.00 96.38 90 LEU A N 1
ATOM 719 C CA . LEU A 1 90 ? -16.027 -12.641 7.927 1.00 96.38 90 LEU A CA 1
ATOM 720 C C . LEU A 1 90 ? -16.299 -11.129 7.848 1.00 96.38 90 LEU A C 1
ATOM 722 O O . LEU A 1 90 ? -16.334 -10.461 8.874 1.00 96.38 90 LEU A O 1
ATOM 726 N N . GLY A 1 91 ? -16.472 -10.587 6.641 1.00 97.44 91 GLY A N 1
ATOM 727 C CA . GLY A 1 91 ? -16.601 -9.155 6.388 1.00 97.44 91 GLY A CA 1
ATOM 728 C C . GLY A 1 91 ? -15.337 -8.535 5.782 1.00 97.44 91 GLY A C 1
ATOM 729 O O . GLY A 1 91 ? -14.395 -9.254 5.418 1.00 97.44 91 GLY A O 1
ATOM 730 N N . PRO A 1 92 ? -15.326 -7.206 5.601 1.00 97.94 92 PRO A N 1
ATOM 731 C CA . PRO A 1 92 ? -14.167 -6.486 5.092 1.00 97.94 92 PRO A CA 1
ATOM 732 C C . PRO A 1 92 ? -12.970 -6.610 6.040 1.00 97.94 92 PRO A C 1
ATOM 734 O O . PRO A 1 92 ? -13.128 -6.575 7.260 1.00 97.94 92 PRO A O 1
ATOM 737 N N . LYS A 1 93 ? -11.780 -6.753 5.466 1.00 98.38 93 LYS A N 1
ATOM 738 C CA . LYS A 1 93 ? -10.498 -6.673 6.168 1.00 98.38 93 LYS A CA 1
ATOM 739 C C . LYS A 1 93 ? -9.529 -5.868 5.324 1.00 98.38 93 LYS A C 1
ATOM 741 O O . LYS A 1 93 ? -9.586 -5.937 4.096 1.00 98.38 93 LYS A O 1
ATOM 746 N N . CYS A 1 94 ? -8.591 -5.191 5.961 1.00 98.31 94 CYS A N 1
ATOM 747 C CA . CYS A 1 94 ? -7.551 -4.449 5.269 1.00 98.31 94 CYS A CA 1
ATOM 748 C C . CYS A 1 94 ? -6.178 -5.014 5.609 1.00 98.31 94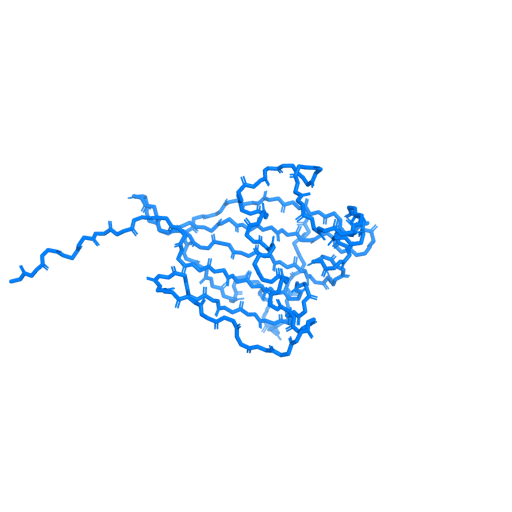 CYS A C 1
ATOM 750 O O . CYS A 1 94 ? -5.859 -5.218 6.779 1.00 98.31 94 CYS A O 1
ATOM 752 N N . MET A 1 95 ? -5.354 -5.238 4.585 1.00 97.88 95 MET A N 1
ATOM 753 C CA . MET A 1 95 ? -3.919 -5.419 4.769 1.00 97.88 95 MET A CA 1
ATOM 754 C C . MET A 1 95 ? -3.233 -4.071 4.568 1.00 97.88 95 MET A C 1
ATOM 756 O O . MET A 1 95 ? -3.272 -3.508 3.476 1.00 97.88 95 MET A O 1
ATOM 760 N N . LEU A 1 96 ? -2.591 -3.576 5.615 1.00 97.69 96 LEU A N 1
ATOM 761 C CA . LEU A 1 96 ? -1.804 -2.354 5.610 1.00 97.69 96 LEU A CA 1
ATOM 762 C C . LEU A 1 96 ? -0.321 -2.693 5.480 1.00 97.69 96 LEU A C 1
ATOM 764 O O . LEU A 1 96 ? 0.194 -3.553 6.190 1.00 97.69 96 LEU A O 1
ATOM 768 N N . VAL A 1 97 ? 0.371 -1.970 4.610 1.00 97.50 97 VAL A N 1
ATOM 769 C CA . VAL A 1 97 ? 1.826 -1.933 4.502 1.00 97.50 97 VAL A CA 1
ATOM 770 C C . VAL A 1 97 ? 2.268 -0.536 4.915 1.00 97.50 97 VAL A C 1
ATOM 772 O O . VAL A 1 97 ? 2.079 0.423 4.166 1.00 97.50 97 VAL A O 1
ATOM 775 N N . ALA A 1 98 ? 2.807 -0.416 6.125 1.00 96.56 98 ALA A N 1
ATOM 776 C CA . ALA A 1 98 ? 3.175 0.859 6.724 1.00 96.56 98 ALA A CA 1
ATOM 777 C C . ALA A 1 98 ? 4.679 1.101 6.613 1.00 96.56 98 ALA A C 1
ATOM 779 O O . ALA A 1 98 ? 5.473 0.340 7.169 1.00 96.56 98 ALA A O 1
ATOM 780 N N . GLY A 1 99 ? 5.065 2.155 5.898 1.00 95.88 99 GLY A N 1
ATOM 781 C CA . GLY A 1 99 ? 6.430 2.654 5.858 1.00 95.88 99 GLY A CA 1
ATOM 782 C C . GLY A 1 99 ? 6.865 3.205 7.214 1.00 95.88 99 GLY A C 1
ATOM 783 O O . GLY A 1 99 ? 6.082 3.822 7.926 1.00 95.88 99 GLY A O 1
ATOM 784 N N . GLN A 1 100 ? 8.130 2.988 7.559 1.00 94.12 100 GLN A N 1
ATOM 785 C CA . GLN A 1 100 ? 8.753 3.458 8.801 1.00 94.12 100 GLN A CA 1
ATOM 786 C C . GLN A 1 100 ? 9.547 4.766 8.606 1.00 94.12 100 GLN A C 1
ATOM 788 O O . GLN A 1 100 ? 10.297 5.182 9.491 1.00 94.12 100 GLN A O 1
ATOM 793 N N . GLY A 1 101 ? 9.426 5.386 7.428 1.00 92.50 101 GLY A N 1
ATOM 794 C CA . GLY A 1 101 ? 10.062 6.651 7.069 1.00 92.50 101 GLY A CA 1
ATOM 795 C C . GLY A 1 101 ? 11.587 6.595 6.852 1.00 92.50 101 GLY A C 1
ATOM 796 O O . GLY A 1 101 ? 12.232 5.555 7.049 1.00 92.50 101 GLY A O 1
ATOM 797 N N . PRO A 1 102 ? 12.200 7.728 6.451 1.00 92.94 102 PR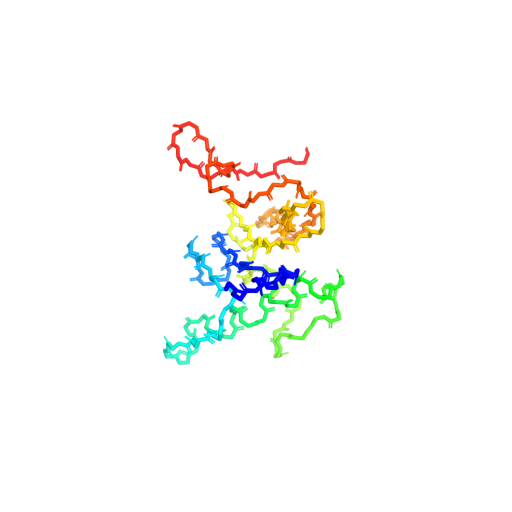O A N 1
ATOM 798 C CA . PRO A 1 102 ? 13.632 7.825 6.139 1.00 92.94 102 PRO A CA 1
ATOM 799 C C . PRO A 1 102 ? 14.567 7.437 7.282 1.00 92.94 102 PRO A C 1
ATOM 801 O O . PRO A 1 102 ? 15.596 6.808 7.041 1.00 92.94 102 PRO A O 1
ATOM 804 N N . LEU A 1 103 ? 14.203 7.782 8.523 1.00 92.62 103 LEU A N 1
ATOM 805 C CA . LEU A 1 103 ? 15.026 7.519 9.709 1.00 92.62 103 LEU A CA 1
ATOM 806 C C . LEU A 1 103 ? 15.189 6.018 9.993 1.00 92.62 103 LEU A C 1
ATOM 808 O O . LEU A 1 103 ? 16.182 5.615 10.589 1.00 92.62 103 LEU A O 1
ATOM 812 N N . ASN A 1 104 ? 14.260 5.186 9.509 1.00 93.00 104 ASN A N 1
ATOM 813 C CA . ASN A 1 104 ? 14.295 3.730 9.645 1.00 93.00 104 ASN A CA 1
ATOM 814 C C . ASN A 1 104 ? 14.619 3.033 8.313 1.00 93.00 104 ASN A C 1
ATOM 816 O O . ASN A 1 104 ? 14.128 1.936 8.029 1.00 93.00 104 ASN A O 1
ATOM 820 N N . ASN A 1 105 ? 15.435 3.669 7.467 1.00 93.62 105 ASN A N 1
ATOM 821 C CA . ASN A 1 105 ? 15.851 3.175 6.149 1.00 93.62 105 ASN A CA 1
ATOM 822 C C . ASN A 1 105 ? 14.674 2.831 5.214 1.00 93.62 105 ASN A C 1
ATOM 824 O O . ASN A 1 105 ? 14.779 1.898 4.411 1.00 93.62 105 ASN A O 1
ATOM 828 N N . CYS A 1 106 ? 13.545 3.539 5.340 1.00 95.00 106 CYS A N 1
ATOM 829 C CA . CYS A 1 106 ? 12.325 3.293 4.562 1.00 95.00 106 CYS A CA 1
ATOM 830 C C . CYS A 1 106 ? 11.869 1.822 4.623 1.00 95.00 106 CYS A C 1
ATOM 832 O O . CYS A 1 106 ? 11.320 1.276 3.661 1.00 95.00 106 CYS A O 1
ATOM 834 N N . ARG A 1 107 ? 12.151 1.133 5.738 1.00 94.12 107 ARG A N 1
ATOM 835 C CA . ARG A 1 107 ? 11.590 -0.193 6.013 1.00 94.12 107 ARG A CA 1
ATOM 836 C C . ARG A 1 107 ? 10.070 -0.093 6.100 1.00 94.12 107 ARG A C 1
ATOM 838 O O . ARG A 1 107 ? 9.520 0.995 6.229 1.00 94.12 107 ARG A O 1
ATOM 845 N N . PHE A 1 108 ? 9.397 -1.233 6.035 1.00 94.69 108 PHE A N 1
ATOM 846 C CA . PHE A 1 108 ? 7.953 -1.293 6.196 1.00 94.69 108 PHE A CA 1
ATOM 847 C C . PHE A 1 108 ? 7.553 -2.473 7.075 1.00 94.69 108 PHE A C 1
ATOM 849 O O . PHE A 1 108 ? 8.264 -3.479 7.147 1.00 94.69 108 PHE A O 1
ATOM 856 N N . LEU A 1 109 ? 6.392 -2.343 7.704 1.00 94.69 109 LEU A N 1
ATOM 857 C CA . LEU A 1 109 ? 5.703 -3.401 8.430 1.00 94.69 109 LEU A CA 1
ATOM 858 C C . LEU A 1 109 ? 4.391 -3.742 7.731 1.00 94.69 109 LEU A C 1
ATOM 860 O O . LEU A 1 109 ? 3.858 -2.935 6.969 1.00 94.69 109 LEU A O 1
ATOM 864 N N . ARG A 1 110 ? 3.872 -4.943 7.996 1.00 95.38 110 ARG A N 1
ATOM 865 C CA . ARG A 1 110 ? 2.534 -5.339 7.558 1.00 95.38 110 ARG A CA 1
ATOM 866 C C . ARG A 1 110 ? 1.623 -5.561 8.749 1.00 95.38 110 ARG A C 1
ATOM 868 O O . ARG A 1 110 ? 2.013 -6.228 9.703 1.00 95.38 110 ARG A O 1
ATOM 875 N N . PHE A 1 111 ? 0.403 -5.063 8.630 1.00 95.44 111 PHE A N 1
ATOM 876 C CA . PHE A 1 111 ? -0.671 -5.247 9.594 1.00 95.44 111 PHE A CA 1
ATOM 877 C C . PHE A 1 111 ? -1.923 -5.724 8.866 1.00 95.44 111 PHE A C 1
ATOM 879 O O . PHE A 1 111 ? -2.122 -5.420 7.689 1.00 95.44 111 PHE A O 1
ATOM 886 N N . VAL A 1 112 ? -2.774 -6.465 9.567 1.00 96.69 112 VAL A N 1
ATOM 887 C CA . VAL A 1 112 ? -4.114 -6.810 9.092 1.00 96.69 112 VAL A CA 1
ATOM 888 C C . VAL A 1 112 ? -5.102 -6.359 10.150 1.00 96.69 112 VAL A C 1
ATOM 890 O O . VAL A 1 112 ? -4.913 -6.668 11.324 1.00 96.69 112 VAL A O 1
ATOM 893 N N . PHE A 1 113 ? -6.140 -5.644 9.734 1.00 96.56 113 PHE A N 1
ATOM 894 C CA . PHE A 1 113 ? -7.203 -5.194 10.623 1.00 96.56 113 PHE A CA 1
ATOM 895 C C . PHE A 1 113 ? -8.586 -5.486 10.042 1.00 96.56 113 PHE A C 1
ATOM 897 O O . PHE A 1 113 ? -8.751 -5.682 8.832 1.00 96.56 113 PHE A O 1
ATOM 904 N N . ASP A 1 114 ? -9.565 -5.556 10.938 1.00 97.81 114 ASP A N 1
ATOM 905 C CA . ASP A 1 114 ? -10.966 -5.782 10.603 1.00 97.81 114 ASP A CA 1
ATOM 906 C C . ASP A 1 114 ? -11.650 -4.477 10.210 1.00 97.81 114 ASP A C 1
ATOM 908 O O . ASP A 1 114 ? -11.417 -3.438 10.820 1.00 97.81 114 ASP A O 1
ATOM 912 N N . GLY A 1 115 ? -12.536 -4.555 9.220 1.00 97.75 115 GLY A N 1
ATOM 913 C CA . GLY A 1 115 ? -13.293 -3.415 8.724 1.00 97.75 115 GLY A CA 1
ATOM 914 C C . GLY A 1 115 ? -12.840 -2.925 7.345 1.00 97.75 115 GLY A C 1
ATOM 915 O O . GLY A 1 115 ? -11.808 -3.356 6.813 1.00 97.75 115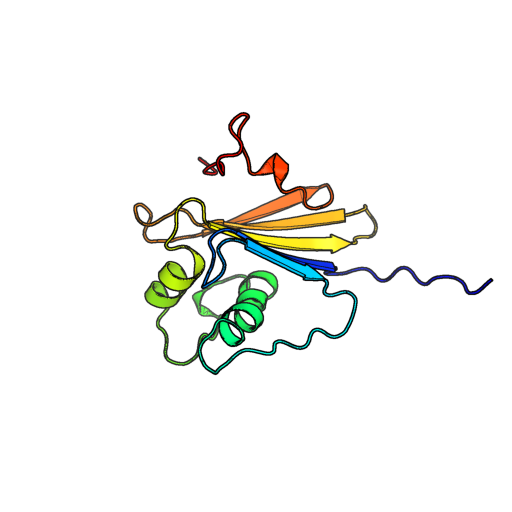 GLY A O 1
ATOM 916 N N . PRO A 1 116 ? -13.676 -2.086 6.708 1.00 97.69 116 PRO A N 1
ATOM 917 C CA . PRO A 1 116 ? -13.336 -1.438 5.449 1.00 97.69 116 PRO A CA 1
ATOM 918 C C . PRO A 1 116 ? -12.279 -0.355 5.679 1.00 97.69 116 PRO A C 1
ATOM 920 O O . PRO A 1 116 ? -12.072 0.094 6.804 1.00 97.69 116 PRO A O 1
ATOM 923 N N . PHE A 1 117 ? -11.637 0.098 4.606 1.00 97.56 117 PHE A N 1
ATOM 924 C CA . PHE A 1 117 ? -10.749 1.247 4.693 1.00 97.56 117 PHE A CA 1
ATOM 925 C C . PHE A 1 117 ? -11.553 2.525 4.979 1.00 97.56 117 PHE A C 1
ATOM 927 O O . PHE A 1 117 ? -12.529 2.823 4.284 1.00 97.56 117 PHE A O 1
ATOM 934 N N . SER A 1 118 ? -11.092 3.303 5.957 1.00 95.94 118 SER A N 1
ATOM 935 C CA . SER A 1 118 ? -11.511 4.680 6.209 1.00 95.94 118 SER A CA 1
ATOM 936 C C . SER A 1 118 ? -10.271 5.566 6.264 1.00 95.94 118 SER A C 1
ATOM 938 O O . SER A 1 118 ? -9.332 5.281 7.002 1.00 95.94 118 SER A O 1
ATOM 940 N N . LEU A 1 119 ? -10.248 6.643 5.476 1.00 94.69 119 LEU A N 1
ATOM 941 C CA . LEU A 1 119 ? -9.121 7.582 5.467 1.00 94.69 119 LEU A CA 1
ATOM 942 C C . LEU A 1 119 ? -8.993 8.344 6.794 1.00 94.69 119 LEU A C 1
ATOM 944 O O . LEU A 1 119 ? -7.891 8.746 7.162 1.00 94.69 119 LEU A O 1
ATOM 948 N N . ASP A 1 120 ? -10.101 8.519 7.509 1.00 93.94 120 ASP A N 1
ATOM 949 C CA . ASP A 1 120 ? -10.123 9.233 8.785 1.00 93.94 120 ASP A CA 1
ATOM 950 C C . ASP A 1 120 ? -9.396 8.449 9.889 1.00 93.94 120 ASP A C 1
ATOM 952 O O . ASP A 1 120 ? -8.810 9.059 10.774 1.00 93.94 120 ASP A O 1
ATOM 956 N N . ASP A 1 121 ? -9.301 7.118 9.775 1.00 92.81 121 ASP A N 1
ATOM 957 C CA . ASP A 1 121 ? -8.530 6.279 10.708 1.00 92.81 121 ASP A CA 1
ATOM 958 C C . ASP A 1 121 ? -7.014 6.554 10.630 1.00 92.81 121 ASP A C 1
ATOM 9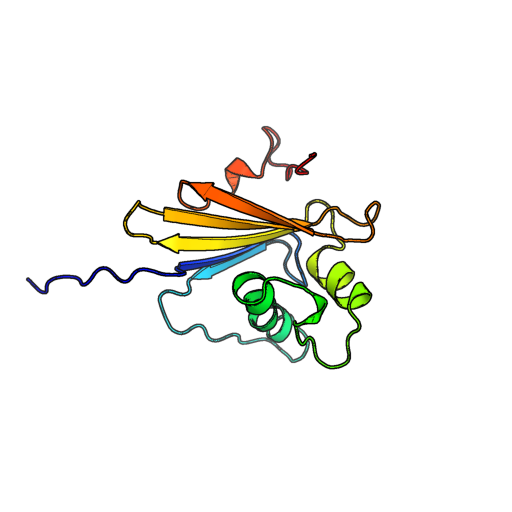60 O O . ASP A 1 121 ? -6.250 6.159 11.509 1.00 92.81 121 ASP A O 1
ATOM 964 N N . PHE A 1 122 ? -6.565 7.229 9.566 1.00 93.12 122 PHE A N 1
ATOM 965 C CA . PHE A 1 122 ? -5.168 7.586 9.321 1.00 93.12 122 PHE A CA 1
ATOM 966 C C . PHE A 1 122 ? -4.899 9.074 9.556 1.00 93.12 122 PHE A C 1
ATOM 968 O O . PHE A 1 122 ? -3.833 9.558 9.173 1.00 93.12 122 PHE A O 1
ATOM 975 N N . ARG A 1 123 ? -5.845 9.817 10.140 1.00 93.62 123 ARG A N 1
ATOM 976 C CA . ARG A 1 123 ? -5.738 11.260 10.363 1.00 93.62 123 ARG A CA 1
ATOM 977 C C . ARG A 1 123 ? -5.980 11.628 11.822 1.00 93.62 123 ARG A C 1
ATOM 979 O O . ARG A 1 123 ? -6.743 10.972 12.519 1.00 93.62 123 ARG A O 1
ATOM 986 N N . ASP A 1 124 ? -5.317 12.685 12.276 1.00 92.19 124 ASP A N 1
ATOM 987 C CA . ASP A 1 124 ? -5.618 13.313 13.559 1.00 92.19 124 ASP A CA 1
ATOM 988 C C . ASP A 1 124 ? -6.821 14.271 13.461 1.00 92.19 124 ASP A C 1
ATOM 990 O O . ASP A 1 124 ? -7.400 14.479 12.393 1.00 92.19 124 ASP A O 1
ATOM 994 N N . GLU A 1 125 ? -7.187 14.885 14.588 1.00 92.12 125 GLU A N 1
ATOM 995 C CA . GLU A 1 125 ? -8.285 15.861 14.672 1.00 92.12 125 GLU A CA 1
ATOM 996 C C . GLU A 1 125 ? -8.061 17.109 13.795 1.00 92.12 125 GLU A C 1
ATOM 998 O O . GLU A 1 125 ? -9.015 17.788 13.417 1.00 92.12 125 GLU A O 1
ATOM 1003 N N . GLU A 1 126 ? -6.808 17.404 13.440 1.00 93.00 126 GLU A N 1
ATOM 1004 C CA . GLU A 1 126 ? -6.419 18.491 12.536 1.00 93.00 126 GLU A CA 1
ATOM 1005 C C . GLU A 1 126 ? -6.332 18.031 11.066 1.00 93.00 126 GLU A C 1
ATOM 1007 O O . GLU A 1 126 ? -5.871 18.784 10.205 1.00 93.00 126 GLU A O 1
ATOM 1012 N N . MET A 1 127 ? -6.790 16.812 10.753 1.00 88.44 127 MET A N 1
ATOM 1013 C CA . MET A 1 127 ? -6.752 16.181 9.427 1.00 88.44 127 MET A CA 1
ATOM 1014 C C . MET A 1 127 ? -5.338 15.897 8.895 1.00 88.44 127 MET A C 1
ATOM 1016 O O . MET A 1 127 ? -5.161 15.647 7.696 1.00 88.44 127 MET A O 1
ATOM 1020 N N . ARG A 1 128 ? -4.322 15.904 9.763 1.00 90.25 128 ARG A N 1
ATOM 1021 C CA . ARG A 1 128 ? -2.942 15.546 9.415 1.00 90.25 128 ARG A CA 1
ATOM 1022 C C . ARG A 1 128 ? -2.782 14.037 9.473 1.00 90.25 128 ARG A C 1
ATOM 1024 O O . ARG A 1 128 ? -3.333 13.387 10.354 1.00 90.25 128 ARG A O 1
ATOM 1031 N N . LEU A 1 129 ? -2.015 13.472 8.542 1.00 91.06 129 LEU A N 1
ATOM 1032 C CA . LEU A 1 129 ? -1.784 12.031 8.526 1.00 91.06 129 LEU A CA 1
ATOM 1033 C C . LEU A 1 129 ? -0.979 11.587 9.755 1.00 91.06 129 LEU A C 1
ATOM 1035 O O . LEU A 1 129 ? 0.059 12.172 10.071 1.00 91.06 129 LEU A O 1
ATOM 1039 N N . LEU A 1 130 ? -1.444 10.528 10.411 1.00 88.62 130 LEU A N 1
ATOM 1040 C CA . LEU A 1 130 ? -0.790 9.924 11.566 1.00 88.62 130 LEU A CA 1
ATOM 1041 C C . LEU A 1 130 ? 0.433 9.112 11.132 1.00 88.62 130 LEU A C 1
ATOM 1043 O O . LEU A 1 130 ? 0.384 8.361 10.159 1.00 88.62 130 LEU A O 1
ATOM 1047 N N . THR A 1 131 ? 1.522 9.218 11.893 1.00 82.06 131 THR A N 1
ATOM 1048 C CA . THR A 1 131 ? 2.600 8.225 11.825 1.00 82.06 131 THR A CA 1
ATOM 1049 C C . THR A 1 131 ? 2.216 7.055 12.715 1.00 82.06 131 THR A C 1
ATOM 1051 O O . THR A 1 131 ? 1.806 7.246 13.857 1.00 82.06 131 THR A O 1
ATOM 1054 N N . LEU A 1 132 ? 2.320 5.840 12.183 1.00 70.81 132 LEU A N 1
ATOM 1055 C CA . LEU A 1 132 ? 2.116 4.634 12.973 1.00 70.81 132 LEU A CA 1
ATOM 1056 C C . LEU A 1 132 ? 3.401 4.352 13.747 1.00 70.81 132 LEU A C 1
ATOM 1058 O O . LEU A 1 132 ? 4.304 3.676 13.248 1.00 70.81 132 LEU A O 1
ATOM 1062 N N . ASP A 1 133 ? 3.489 4.926 14.941 1.00 60.75 133 ASP A N 1
ATOM 1063 C CA . ASP A 1 133 ? 4.533 4.593 15.902 1.00 60.75 133 ASP A CA 1
ATOM 1064 C C . ASP A 1 133 ? 4.239 3.202 16.495 1.00 60.75 133 ASP A C 1
ATOM 1066 O O . ASP A 1 133 ? 3.082 2.855 16.740 1.00 60.75 133 ASP A O 1
ATOM 1070 N N . GLN A 1 134 ? 5.287 2.378 16.618 1.00 50.75 134 GLN A N 1
ATOM 1071 C CA . GLN A 1 134 ? 5.210 0.982 17.082 1.00 50.75 134 GLN A CA 1
ATOM 1072 C C . GLN A 1 134 ? 4.684 0.847 18.511 1.00 50.75 134 GLN A C 1
ATOM 1074 O O . GLN A 1 134 ? 5.117 1.647 19.371 1.00 50.75 134 GLN A O 1
#

Secondary structure (DSSP, 8-state):
--------EEEEEEEEEETTEEEEEEE-SS-------TTSSHHHHHHHTHHHH-SSGGG---TT--HHHHHHHHHSSSS-EEEEEEEETTEEEEEEEEE--GGGTT-EEEEEEES---GGGGB-TTSPBPP---

Solvent-accessible surface area (backbone atoms only — not comparable to full-atom values): 7901 Å² total; per-residue (Å²): 134,81,83,76,78,83,77,70,44,71,38,33,46,34,29,35,35,21,56,81,28,69,67,44,80,42,68,53,81,54,95,76,82,83,83,68,66,90,91,64,39,53,70,52,58,62,54,50,53,40,72,76,76,42,92,51,74,89,78,52,84,69,76,93,55,54,74,66,60,49,26,41,45,40,8,43,37,75,46,11,30,40,38,39,29,24,39,46,100,93,44,40,28,27,42,37,39,40,28,57,12,61,92,52,74,13,36,68,49,78,49,75,48,83,39,71,85,57,75,67,82,45,33,48,99,85,69,45,72,50,66,87,76,131

InterPro domains:
  IPR047714 Mks condensin complex protein MksF, putative [PF28007] (7-127)

Mean predicted aligned error: 4.87 Å

Nearest PDB structures (foldseek):
  4nck-assembly1_A  TM=6.634E-01  e=8.732E-02  Pyrococcus furiosus DSM 3638
  8qz9-assembly1_K  TM=2.364E-01  e=2.940E-01  Homo sapiens

Sequence (134 aa):
MRDRAVHYGVKKLIAINSGKYEYADIDLTAPVHLSAPNNQGKSTLVNALQFLYVDELRYMGFGSRNLDDTRRHYFGENPSHLIFECLTPLGPKCMLVAGQGPLNNCRFLRFVFDGPFSLDDFRDEEMRLLTLDQ

Foldseek 3Di:
DPPPDDDWWWQWKWKPPFQQDVTDIDGPPDDDDDDDPPPNCPLVVVQVCCVVVPVDLVPRDPDPDDSLSNLCRTQQDPFIKIWTWIQDPVGIKIWIWTFPHVVVSSDTDIDMGDDGDDLVVQADPVRHGDGPDD

pLDDT: mean 90.12, std 10.68, range [48.62, 98.38]

Organism: NCBI:txid652676